Protein AF-A0A1J3E395-F1 (afdb_monomer_lite)

Foldseek 3Di:
DVQVVVCVVVVHDDDPVLLVLLVVVQVVCCVPPVDGPPCNDNVNDDDPVSVLVVLVVVVVVCVVPDDPVVVVVCVVVVHDSVVSND

Sequence (86 aa):
MPVLDHFAEANTVFDLQDVFQRLAFDVTLTLVTGYDSNSLSIEMPENEYAKAMDDAEEVAVVRHVKPMFLWKLQKWIGVGEEKKMT

Secondary structure (DSSP, 8-state):
-HHHHHHHHHT----HHHHHHHHHHHHHHHHHHS-----SSTT----HHHHHHHHHHHHHHHHHHS-HHHHHHHHHTT-SGGGGG-

InterPro domains:
  IPR036396 Cytochrome P450 superfamily [G3DSA:1.10.630.10] (1-86)
  IPR036396 Cytochrome P450 superfamily [SSF48264] (4-84)

Organism: Noccaea caerulescens (NCBI:txid107243)

pLDDT: mean 83.36, std 9.25, range [47.34, 94.75]

Structure (mmCIF, N/CA/C/O backbone):
data_AF-A0A1J3E395-F1
#
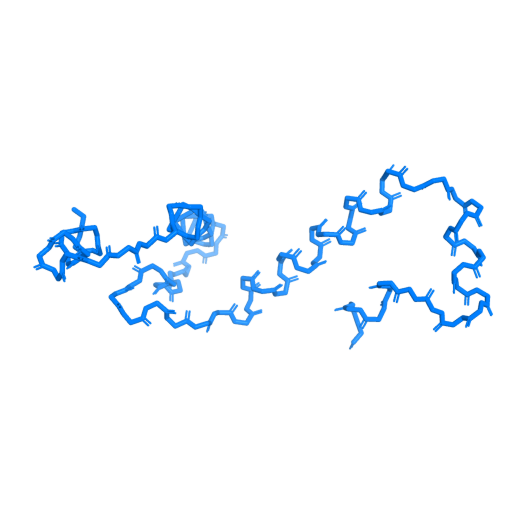_entry.id   AF-A0A1J3E395-F1
#
loop_
_atom_site.group_PDB
_atom_site.id
_atom_site.type_symbol
_atom_site.label_atom_id
_atom_site.label_alt_id
_atom_site.label_comp_id
_atom_site.label_asym_id
_atom_site.label_entity_id
_atom_site.label_seq_id
_atom_site.pdbx_PDB_ins_code
_atom_site.Cartn_x
_atom_site.Cartn_y
_atom_site.Cartn_z
_atom_site.occupancy
_atom_site.B_iso_or_equiv
_atom_site.auth_seq_id
_atom_site.auth_comp_id
_atom_site.auth_asym_id
_atom_site.auth_atom_id
_atom_site.pdbx_PDB_model_num
ATOM 1 N N . MET A 1 1 ? -11.294 -4.867 15.362 1.00 70.44 1 MET A N 1
ATOM 2 C CA . MET A 1 1 ? -10.276 -4.104 14.591 1.00 70.44 1 MET A CA 1
ATOM 3 C C . MET A 1 1 ? -10.966 -2.802 14.273 1.00 70.44 1 MET A C 1
ATOM 5 O O . MET A 1 1 ? -11.952 -2.887 13.555 1.00 70.44 1 MET A O 1
ATOM 9 N N . PRO A 1 2 ? -10.504 -1.644 14.770 1.00 83.94 2 PRO A N 1
ATOM 10 C CA . PRO A 1 2 ? -11.291 -0.407 14.737 1.00 83.94 2 PRO A CA 1
ATOM 11 C C . PRO A 1 2 ? -11.877 -0.064 13.358 1.00 83.94 2 PRO A C 1
ATOM 13 O O . PRO A 1 2 ? -13.020 0.359 13.268 1.00 83.94 2 PRO A O 1
ATOM 16 N N . VAL A 1 3 ? -11.130 -0.329 12.280 1.00 88.50 3 VAL A N 1
ATOM 17 C CA . VAL A 1 3 ? -11.578 -0.143 10.887 1.00 88.50 3 VAL A CA 1
ATOM 18 C C . VAL A 1 3 ? -12.719 -1.097 10.492 1.00 88.50 3 VAL A C 1
ATOM 20 O O . VAL A 1 3 ? -13.711 -0.664 9.917 1.00 88.50 3 VAL A O 1
ATOM 23 N N . LEU A 1 4 ? -12.625 -2.387 10.832 1.00 90.06 4 LEU A N 1
ATOM 24 C CA . LEU A 1 4 ? -13.687 -3.364 10.546 1.00 90.06 4 LEU A CA 1
ATOM 25 C C . LEU A 1 4 ? -14.934 -3.121 11.402 1.00 90.06 4 LEU A C 1
ATOM 27 O O . LEU A 1 4 ? -16.050 -3.265 10.911 1.00 90.06 4 LEU A O 1
ATOM 31 N N . ASP A 1 5 ? -14.734 -2.736 12.665 1.00 91.50 5 ASP A N 1
ATOM 32 C CA . ASP A 1 5 ? -15.820 -2.399 13.586 1.00 91.50 5 ASP A CA 1
ATOM 33 C C . ASP A 1 5 ? -16.574 -1.163 13.055 1.00 91.50 5 ASP A C 1
ATOM 35 O O . ASP A 1 5 ? -17.799 -1.177 12.967 1.00 91.50 5 ASP A O 1
ATOM 39 N N . HIS A 1 6 ? -15.846 -0.154 12.558 1.00 91.00 6 HIS A N 1
ATOM 40 C CA . HIS A 1 6 ? -16.421 1.018 11.896 1.00 91.00 6 HIS A CA 1
ATOM 41 C C . HIS A 1 6 ? -17.240 0.662 10.644 1.00 91.00 6 HIS A C 1
ATOM 43 O O . HIS A 1 6 ? -18.362 1.145 10.489 1.00 91.00 6 HIS A O 1
ATOM 49 N N . PHE A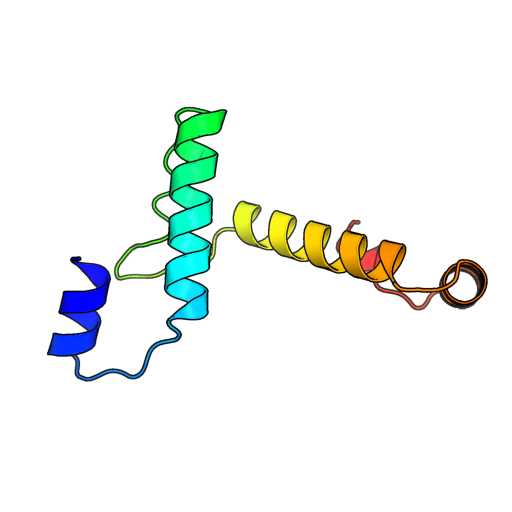 1 7 ? -16.725 -0.201 9.760 1.00 90.81 7 PHE A N 1
ATOM 50 C CA . PHE A 1 7 ? -17.480 -0.632 8.578 1.00 90.81 7 PHE A CA 1
ATOM 51 C C . PHE A 1 7 ? -18.739 -1.428 8.936 1.00 90.81 7 PHE A C 1
ATOM 53 O O . PHE A 1 7 ? -19.772 -1.264 8.282 1.00 90.81 7 PHE A O 1
ATOM 60 N N . ALA A 1 8 ? -18.674 -2.257 9.981 1.00 90.75 8 ALA A N 1
ATOM 61 C CA . ALA A 1 8 ? -19.822 -3.006 10.476 1.00 90.75 8 ALA A CA 1
ATOM 62 C C . ALA A 1 8 ? -20.897 -2.080 11.068 1.00 90.75 8 ALA A C 1
ATOM 64 O O . ALA A 1 8 ? -22.077 -2.242 10.761 1.00 90.75 8 ALA A O 1
ATOM 65 N N . GLU A 1 9 ? -20.501 -1.087 11.870 1.00 94.06 9 GLU A N 1
ATOM 66 C CA . GLU A 1 9 ? -21.411 -0.092 12.453 1.00 94.06 9 GLU A CA 1
ATOM 67 C C . GLU A 1 9 ? -22.065 0.797 11.391 1.00 94.06 9 GLU A C 1
ATOM 69 O O . GLU A 1 9 ? -23.265 1.065 11.452 1.00 94.06 9 GLU A O 1
ATOM 74 N N . ALA A 1 10 ? -21.293 1.227 10.392 1.00 92.12 10 ALA A N 1
ATOM 75 C CA . ALA A 1 10 ? -21.789 2.032 9.282 1.00 92.12 10 ALA A CA 1
ATOM 76 C C . ALA A 1 10 ? -22.595 1.212 8.250 1.00 92.12 10 ALA A C 1
ATOM 78 O O . ALA A 1 10 ? -23.245 1.793 7.380 1.00 92.12 10 ALA A O 1
ATOM 79 N N . ASN A 1 11 ? -22.590 -0.124 8.368 1.00 91.62 11 ASN A N 1
ATOM 80 C CA . ASN A 1 11 ? -23.195 -1.069 7.427 1.00 91.62 11 ASN A CA 1
ATOM 81 C C . ASN A 1 11 ? -22.761 -0.804 5.971 1.00 91.62 11 ASN A C 1
ATOM 83 O O . ASN A 1 11 ? -23.565 -0.837 5.034 1.00 91.62 11 ASN A O 1
ATOM 87 N N . THR A 1 12 ? -21.475 -0.494 5.800 1.00 89.81 12 THR A N 1
ATOM 88 C CA . THR A 1 12 ? -20.882 -0.104 4.518 1.00 89.81 12 THR A CA 1
ATOM 89 C C . THR A 1 12 ? -20.241 -1.314 3.853 1.00 89.81 12 THR A C 1
ATOM 91 O O . THR A 1 12 ? -19.575 -2.117 4.505 1.00 89.81 12 THR A O 1
ATOM 94 N N . VAL A 1 13 ? -20.395 -1.436 2.534 1.00 90.31 13 VAL A N 1
ATOM 95 C CA . VAL A 1 13 ? -19.609 -2.396 1.749 1.00 90.31 13 VAL A CA 1
ATOM 96 C C . VAL A 1 13 ? -18.180 -1.872 1.640 1.00 90.31 13 VAL A C 1
ATOM 98 O O . VAL A 1 13 ? -17.977 -0.710 1.294 1.00 90.31 13 VAL A O 1
ATOM 101 N N . PHE A 1 14 ? -17.204 -2.730 1.915 1.00 88.25 14 PHE A N 1
ATOM 102 C CA . PHE A 1 14 ? -15.783 -2.414 1.808 1.00 88.25 14 PHE A CA 1
ATOM 103 C C . PHE A 1 14 ? -15.041 -3.537 1.085 1.00 88.25 14 PHE A C 1
ATOM 105 O O . PHE A 1 14 ? -15.508 -4.679 1.037 1.00 88.25 14 PHE A O 1
ATOM 112 N N . ASP A 1 15 ? -13.884 -3.202 0.520 1.00 90.44 15 ASP A N 1
ATOM 113 C CA . ASP A 1 15 ? -13.010 -4.170 -0.129 1.00 90.44 15 ASP A CA 1
ATOM 114 C C . ASP A 1 15 ? -12.075 -4.809 0.906 1.00 90.44 15 ASP A C 1
ATOM 116 O O . ASP A 1 15 ? -11.222 -4.154 1.508 1.00 90.44 15 ASP A O 1
ATOM 120 N N . LEU A 1 16 ? -12.247 -6.111 1.134 1.00 91.88 16 LEU A N 1
ATOM 121 C CA . LEU A 1 16 ? -11.404 -6.860 2.061 1.00 91.88 16 LEU A CA 1
ATOM 122 C C . LEU A 1 16 ? -9.964 -7.002 1.539 1.00 91.88 16 LEU A C 1
ATOM 124 O O . LEU A 1 16 ? -9.036 -7.119 2.340 1.00 91.88 16 LEU A O 1
ATOM 128 N N . GLN A 1 17 ? -9.773 -6.977 0.218 1.00 92.00 17 GLN A N 1
ATOM 129 C CA . GLN A 1 17 ? -8.455 -7.029 -0.398 1.00 92.00 17 GLN A CA 1
ATOM 130 C C . GLN A 1 17 ? -7.655 -5.764 -0.066 1.00 92.00 17 GLN A C 1
ATOM 132 O O . GLN A 1 17 ? -6.532 -5.887 0.415 1.00 92.00 17 GLN A O 1
ATOM 137 N N . ASP A 1 18 ? -8.256 -4.578 -0.212 1.00 88.62 18 ASP A N 1
ATOM 138 C CA . ASP A 1 18 ? -7.623 -3.292 0.130 1.00 88.62 18 ASP A CA 1
ATOM 139 C C . ASP A 1 18 ? -7.225 -3.238 1.616 1.00 88.62 18 ASP A C 1
ATOM 141 O O . ASP A 1 18 ? -6.095 -2.891 1.964 1.00 88.62 18 ASP A O 1
ATOM 145 N N . VAL A 1 19 ? -8.109 -3.698 2.509 1.00 91.62 19 VAL A N 1
ATOM 146 C CA . VAL A 1 19 ? -7.814 -3.792 3.949 1.00 91.62 19 VAL A CA 1
ATOM 147 C C . VAL A 1 19 ? -6.608 -4.695 4.225 1.00 91.62 19 VAL A C 1
ATOM 149 O O . VAL A 1 19 ? -5.732 -4.331 5.013 1.00 91.62 19 VAL A O 1
ATOM 152 N N . PHE A 1 20 ? -6.539 -5.871 3.597 1.00 91.88 20 PHE A N 1
ATOM 153 C CA . PHE A 1 20 ? -5.416 -6.787 3.797 1.00 91.88 20 PHE A CA 1
ATOM 154 C C . PHE A 1 20 ? -4.119 -6.298 3.153 1.00 91.88 20 PHE A C 1
ATOM 156 O O . PHE A 1 20 ? -3.059 -6.498 3.746 1.00 91.88 20 PHE A O 1
ATOM 163 N N . GLN A 1 21 ? -4.182 -5.634 1.998 1.00 90.44 21 GLN A N 1
ATOM 164 C CA . GLN A 1 21 ? -3.010 -5.034 1.360 1.00 90.44 21 GLN A CA 1
ATOM 165 C C . GLN A 1 21 ? -2.418 -3.925 2.237 1.00 90.44 21 GLN A C 1
ATOM 167 O O . GLN A 1 21 ? -1.227 -3.972 2.544 1.00 90.44 21 GLN A O 1
ATOM 172 N N . ARG A 1 22 ? -3.247 -3.003 2.744 1.00 91.31 22 ARG A N 1
ATOM 173 C CA . ARG A 1 22 ? -2.813 -1.942 3.675 1.00 91.31 22 ARG A CA 1
ATOM 174 C C . ARG A 1 22 ? -2.232 -2.506 4.968 1.00 91.31 22 ARG A C 1
ATOM 176 O O . ARG A 1 22 ? -1.173 -2.070 5.411 1.00 91.31 22 ARG A O 1
ATOM 183 N N . LEU A 1 23 ? -2.864 -3.538 5.534 1.00 91.81 23 LEU A N 1
ATOM 184 C CA . LEU A 1 23 ? -2.334 -4.234 6.709 1.00 91.81 23 LEU A CA 1
ATOM 185 C C . LEU A 1 23 ? -0.952 -4.846 6.439 1.00 91.81 23 LEU A C 1
ATOM 187 O O . LEU A 1 23 ? -0.031 -4.673 7.236 1.00 91.81 23 LEU A O 1
ATOM 191 N N . ALA A 1 24 ? -0.805 -5.581 5.334 1.00 91.94 24 ALA A N 1
ATOM 192 C CA . ALA A 1 24 ? 0.455 -6.221 4.969 1.00 91.94 24 ALA A CA 1
ATOM 193 C C . ALA A 1 24 ? 1.561 -5.186 4.730 1.00 91.94 24 ALA A C 1
ATOM 195 O O . ALA A 1 24 ? 2.700 -5.386 5.161 1.00 91.94 24 ALA A O 1
ATOM 196 N N . PHE A 1 25 ? 1.213 -4.071 4.092 1.00 90.81 25 PHE A N 1
ATOM 197 C CA . PHE A 1 25 ? 2.114 -2.959 3.856 1.00 90.81 25 PHE A CA 1
ATOM 198 C C . PHE A 1 25 ? 2.572 -2.299 5.162 1.00 90.81 25 PHE A C 1
ATOM 200 O O . PHE A 1 25 ? 3.778 -2.225 5.385 1.00 90.81 25 PHE A O 1
ATOM 207 N N . ASP A 1 26 ? 1.659 -1.900 6.057 1.00 91.00 26 ASP A N 1
ATOM 208 C CA . ASP A 1 26 ? 2.018 -1.254 7.331 1.00 91.00 26 ASP A CA 1
ATOM 209 C C . ASP A 1 26 ? 2.885 -2.171 8.206 1.00 91.00 26 ASP A C 1
ATOM 211 O O . ASP A 1 26 ? 3.903 -1.738 8.755 1.00 91.00 26 ASP A O 1
ATOM 215 N N . VAL A 1 27 ? 2.545 -3.465 8.280 1.00 92.75 27 VAL A N 1
ATOM 216 C CA . VAL A 1 27 ? 3.352 -4.470 8.991 1.00 92.75 27 VAL A CA 1
ATOM 217 C C . VAL A 1 27 ? 4.745 -4.589 8.373 1.00 92.75 27 VAL A C 1
ATOM 219 O O . VAL A 1 27 ? 5.739 -4.568 9.097 1.00 92.75 27 VAL A O 1
ATOM 222 N N . THR A 1 28 ? 4.848 -4.690 7.047 1.00 91.12 28 THR A N 1
ATOM 223 C CA . THR A 1 28 ? 6.139 -4.829 6.356 1.00 91.12 28 THR A CA 1
ATOM 224 C C . THR A 1 28 ? 6.993 -3.575 6.508 1.00 91.12 28 THR A C 1
ATOM 226 O O . THR A 1 28 ? 8.175 -3.674 6.837 1.00 91.12 28 THR A O 1
ATOM 229 N N . LEU A 1 29 ? 6.407 -2.392 6.321 1.00 90.75 29 LEU A N 1
ATOM 230 C CA . LEU A 1 29 ? 7.102 -1.116 6.442 1.00 90.75 29 LEU A CA 1
ATOM 231 C C . LEU A 1 29 ? 7.624 -0.918 7.864 1.00 90.75 29 LEU A C 1
ATOM 233 O O . LEU A 1 29 ? 8.803 -0.602 8.045 1.00 90.75 29 LEU A O 1
ATOM 237 N N . THR A 1 30 ? 6.793 -1.216 8.863 1.00 93.00 30 THR A N 1
ATOM 238 C CA . THR A 1 30 ? 7.184 -1.171 10.274 1.00 93.00 30 THR A CA 1
ATOM 239 C C . THR A 1 30 ? 8.309 -2.163 10.566 1.00 93.00 30 THR A C 1
ATOM 241 O O . THR A 1 30 ? 9.282 -1.807 11.224 1.00 93.00 30 THR A O 1
ATOM 244 N N . LEU A 1 31 ? 8.239 -3.394 10.052 1.00 94.75 31 LEU A N 1
ATOM 245 C CA . LEU A 1 31 ? 9.281 -4.405 10.267 1.00 94.75 31 LEU A CA 1
ATOM 246 C C . LEU A 1 31 ? 10.620 -4.037 9.612 1.00 94.75 31 LEU A C 1
ATOM 248 O O . LEU A 1 31 ? 11.673 -4.281 10.198 1.00 94.75 31 LEU A O 1
ATOM 252 N N . VAL A 1 32 ? 10.593 -3.476 8.402 1.00 92.81 32 VAL A N 1
ATOM 253 C CA . VAL A 1 32 ? 11.805 -3.175 7.623 1.00 92.81 32 VAL A CA 1
ATOM 254 C C . VAL A 1 32 ? 12.444 -1.856 8.053 1.00 92.81 32 VAL A C 1
ATOM 256 O O . VAL A 1 32 ? 13.669 -1.744 8.076 1.00 92.81 32 VAL A O 1
ATOM 259 N N . THR A 1 33 ? 11.631 -0.850 8.376 1.00 90.94 33 THR A N 1
ATOM 260 C CA . THR A 1 33 ? 12.098 0.532 8.578 1.00 90.94 33 THR A CA 1
ATOM 261 C C . THR A 1 33 ? 11.862 1.065 9.989 1.00 90.94 33 THR A C 1
ATOM 263 O O . THR A 1 33 ? 12.447 2.079 10.361 1.00 90.94 33 THR A O 1
ATOM 266 N N . GLY A 1 34 ? 11.011 0.408 10.781 1.00 90.62 34 GLY A N 1
ATOM 267 C CA . GLY A 1 34 ? 10.531 0.919 12.066 1.00 90.62 34 GLY A CA 1
ATOM 268 C C . GLY A 1 34 ? 9.491 2.039 11.950 1.00 90.62 34 GLY A C 1
ATOM 269 O O . GLY A 1 34 ? 9.032 2.527 12.980 1.00 90.62 34 GLY A O 1
ATOM 270 N N . TYR A 1 35 ? 9.130 2.460 10.733 1.00 87.81 35 TYR A N 1
ATOM 271 C CA . TYR A 1 35 ? 8.141 3.504 10.477 1.00 87.81 35 TYR A CA 1
ATOM 272 C C . TYR A 1 35 ? 6.768 2.895 10.182 1.00 87.81 35 TYR A C 1
ATOM 274 O O . TYR A 1 35 ? 6.642 2.042 9.305 1.00 87.81 35 TYR A O 1
ATOM 282 N N . ASP A 1 36 ? 5.750 3.368 10.898 1.00 85.75 36 ASP A N 1
ATOM 283 C CA . ASP A 1 36 ? 4.351 3.026 10.656 1.00 85.75 36 ASP A CA 1
ATOM 284 C C . ASP A 1 36 ? 3.700 4.138 9.829 1.00 85.75 36 ASP A C 1
ATOM 286 O O . ASP A 1 36 ? 3.652 5.295 10.258 1.00 85.75 36 ASP A O 1
ATOM 290 N N . SER A 1 37 ? 3.225 3.793 8.631 1.00 82.88 37 SER A N 1
ATOM 291 C CA . SER A 1 37 ? 2.535 4.757 7.776 1.00 82.88 37 SER A CA 1
ATOM 292 C C . SER A 1 37 ? 1.075 4.961 8.163 1.00 82.88 37 SER A C 1
ATOM 294 O O . SER A 1 37 ? 0.462 5.923 7.700 1.00 82.88 37 SER A O 1
ATOM 296 N N . ASN A 1 38 ? 0.533 4.078 9.011 1.00 85.25 38 ASN A N 1
ATOM 297 C CA . ASN A 1 38 ? -0.861 4.065 9.431 1.00 85.25 38 ASN A CA 1
ATOM 298 C C . ASN A 1 38 ? -1.825 4.155 8.230 1.00 85.25 38 ASN A C 1
ATOM 300 O O . ASN A 1 38 ? -2.829 4.876 8.256 1.00 85.25 38 ASN A O 1
ATOM 304 N N . SER A 1 39 ? -1.483 3.450 7.142 1.00 85.75 39 SER A N 1
ATOM 305 C CA . SER A 1 39 ? -2.285 3.411 5.916 1.00 85.75 39 SER A CA 1
ATOM 306 C C . SER A 1 39 ? -3.643 2.750 6.154 1.00 85.75 39 SER A C 1
ATOM 308 O O . SER A 1 39 ? -4.631 3.113 5.511 1.00 85.75 39 SER A O 1
ATOM 310 N N . LEU A 1 40 ? -3.716 1.815 7.106 1.00 88.75 40 LEU A N 1
ATOM 311 C CA . LEU A 1 40 ? -4.951 1.199 7.572 1.00 88.75 40 LEU A CA 1
ATOM 312 C C . LEU A 1 40 ? -5.575 2.012 8.719 1.00 88.75 40 LEU A C 1
ATOM 314 O O . LEU A 1 40 ? -5.449 1.676 9.897 1.00 88.75 40 LEU A O 1
ATOM 318 N N . SER A 1 41 ? -6.309 3.063 8.365 1.00 88.94 41 SER A N 1
ATOM 319 C CA . SER A 1 41 ? -7.066 3.902 9.304 1.00 88.94 41 SER A CA 1
ATOM 320 C C . SER A 1 41 ? -8.503 4.112 8.822 1.00 88.94 41 SER A C 1
ATOM 322 O O . SER A 1 41 ? -8.830 3.767 7.696 1.00 88.94 41 SER A O 1
ATOM 324 N N . ILE A 1 42 ? -9.388 4.665 9.662 1.00 86.00 42 ILE A N 1
ATOM 325 C CA . ILE A 1 42 ? -10.806 4.887 9.299 1.00 86.00 42 ILE A CA 1
ATOM 326 C C . ILE A 1 42 ? -10.940 5.753 8.034 1.00 86.00 42 ILE A C 1
ATOM 328 O O . ILE A 1 42 ? -11.819 5.515 7.212 1.00 86.00 42 ILE A O 1
ATOM 332 N N . GLU A 1 43 ? -10.052 6.733 7.865 1.00 83.44 43 GLU A N 1
ATOM 333 C CA . GLU A 1 43 ? -10.042 7.635 6.708 1.00 83.44 43 GLU A CA 1
ATOM 334 C C . GLU A 1 43 ? -9.449 6.982 5.447 1.00 83.44 43 GLU A C 1
ATOM 336 O O . GLU A 1 43 ? -9.648 7.502 4.352 1.00 83.44 43 GLU A O 1
ATOM 341 N N . MET A 1 44 ? -8.745 5.848 5.591 1.00 83.06 44 MET A N 1
ATOM 342 C CA . MET A 1 44 ? -8.081 5.100 4.514 1.00 83.06 44 MET A CA 1
ATOM 343 C C . MET A 1 44 ? -7.332 6.009 3.513 1.00 83.06 44 MET A C 1
ATOM 345 O O . MET A 1 44 ? -7.538 5.881 2.298 1.00 83.06 44 MET A O 1
ATOM 349 N N . PRO A 1 45 ? -6.449 6.923 3.973 1.00 81.88 45 PRO A N 1
ATOM 350 C CA . PRO A 1 45 ? -5.772 7.865 3.088 1.00 81.88 45 PRO A CA 1
ATOM 351 C C . PRO A 1 45 ? -4.940 7.126 2.036 1.00 81.88 45 PRO A C 1
ATOM 353 O O . PRO A 1 45 ? -4.419 6.036 2.289 1.00 81.88 45 PRO A O 1
ATOM 356 N N . GLU A 1 46 ? -4.831 7.707 0.843 1.00 79.19 46 GLU A N 1
ATOM 357 C CA . GLU A 1 46 ? -3.966 7.170 -0.206 1.00 79.19 46 GLU A CA 1
ATOM 358 C C . GLU A 1 46 ? -2.502 7.319 0.229 1.00 79.19 46 GLU A C 1
ATOM 360 O O . GLU A 1 46 ? -2.074 8.389 0.667 1.00 79.19 46 GLU A O 1
ATOM 365 N N . ASN A 1 47 ? -1.739 6.230 0.143 1.00 81.94 47 ASN A N 1
ATOM 366 C CA . ASN A 1 47 ? -0.321 6.230 0.469 1.00 81.94 47 ASN A CA 1
ATOM 367 C C . ASN A 1 47 ? 0.490 6.121 -0.827 1.00 81.94 47 ASN A C 1
ATOM 369 O O . ASN A 1 47 ? 0.547 5.060 -1.446 1.00 81.94 47 ASN A O 1
ATOM 373 N N . GLU A 1 48 ? 1.144 7.217 -1.213 1.00 82.31 48 GLU A N 1
ATOM 374 C CA . GLU A 1 48 ? 1.967 7.300 -2.429 1.00 82.31 48 GLU A CA 1
ATOM 375 C C . GLU A 1 48 ? 3.078 6.237 -2.476 1.00 82.31 48 GLU A C 1
ATOM 377 O O . GLU A 1 48 ? 3.416 5.739 -3.547 1.00 82.31 48 GLU A O 1
ATOM 382 N N . TYR A 1 49 ? 3.633 5.842 -1.323 1.00 79.25 49 TYR A N 1
ATOM 383 C CA . TYR A 1 49 ? 4.644 4.784 -1.269 1.00 79.25 49 TYR A CA 1
ATOM 384 C C . TYR A 1 49 ? 4.036 3.398 -1.510 1.00 79.25 49 TYR A C 1
ATOM 386 O O . TYR A 1 49 ? 4.623 2.603 -2.243 1.00 79.25 49 TYR A O 1
ATOM 394 N N . ALA A 1 50 ? 2.856 3.120 -0.946 1.00 82.44 50 ALA A N 1
ATOM 395 C CA . ALA A 1 50 ? 2.124 1.879 -1.221 1.00 82.44 50 ALA A CA 1
ATOM 396 C C . ALA A 1 50 ? 1.777 1.772 -2.710 1.00 82.44 50 ALA A C 1
ATOM 398 O O . ALA A 1 50 ? 2.084 0.770 -3.348 1.00 82.44 50 ALA A O 1
ATOM 399 N N . LYS A 1 51 ? 1.258 2.857 -3.289 1.00 84.25 51 LYS A N 1
ATOM 400 C CA . LYS A 1 51 ? 0.922 2.938 -4.712 1.00 84.25 51 LYS A CA 1
ATOM 401 C C . LYS A 1 51 ? 2.130 2.713 -5.619 1.00 84.25 51 LYS A C 1
ATOM 403 O O . LYS A 1 51 ? 2.056 1.934 -6.562 1.00 84.25 51 LYS A O 1
ATOM 408 N N . ALA A 1 52 ? 3.264 3.341 -5.306 1.00 86.50 52 ALA A N 1
ATOM 409 C CA . ALA A 1 52 ? 4.497 3.134 -6.060 1.00 86.50 52 ALA A CA 1
ATOM 410 C C . ALA A 1 52 ? 5.003 1.681 -5.976 1.00 86.50 52 ALA A C 1
ATOM 412 O O . ALA A 1 52 ? 5.594 1.181 -6.934 1.00 86.50 52 ALA A O 1
ATOM 413 N N . MET A 1 53 ? 4.785 1.000 -4.845 1.00 83.25 53 MET A N 1
ATOM 414 C CA . MET A 1 53 ? 5.115 -0.420 -4.696 1.00 83.25 53 MET A CA 1
ATOM 415 C C . MET A 1 53 ? 4.183 -1.317 -5.510 1.00 83.25 53 MET A C 1
ATOM 417 O O . MET A 1 53 ? 4.684 -2.199 -6.206 1.00 83.25 53 MET A O 1
ATOM 421 N N . ASP A 1 54 ? 2.877 -1.052 -5.496 1.00 84.94 54 ASP A N 1
ATOM 422 C CA . ASP A 1 54 ? 1.897 -1.778 -6.312 1.00 84.94 54 ASP A CA 1
ATOM 423 C C . ASP A 1 54 ? 2.197 -1.616 -7.815 1.00 84.94 54 ASP A C 1
ATOM 425 O O . ASP A 1 54 ? 2.250 -2.602 -8.553 1.00 84.94 54 ASP A O 1
ATOM 429 N N . ASP A 1 55 ? 2.498 -0.392 -8.270 1.00 85.69 55 ASP A N 1
ATOM 430 C CA . ASP A 1 55 ? 2.912 -0.117 -9.654 1.00 85.69 55 ASP A CA 1
ATOM 431 C C . ASP A 1 55 ? 4.201 -0.878 -10.016 1.00 85.69 55 ASP A C 1
ATOM 433 O O . ASP A 1 55 ? 4.346 -1.429 -11.116 1.00 85.69 55 ASP A O 1
ATOM 437 N N . ALA A 1 56 ? 5.166 -0.933 -9.092 1.00 85.00 56 ALA A N 1
ATOM 438 C CA . ALA A 1 56 ? 6.410 -1.662 -9.304 1.00 85.00 56 ALA A CA 1
ATOM 439 C C . ALA A 1 56 ? 6.185 -3.179 -9.391 1.00 85.00 56 ALA A C 1
ATOM 441 O O . ALA A 1 56 ? 6.794 -3.835 -10.248 1.00 85.00 56 ALA A O 1
ATOM 442 N N . GLU A 1 57 ? 5.314 -3.727 -8.541 1.00 83.69 57 GLU A N 1
ATOM 443 C CA . GLU A 1 57 ? 4.912 -5.132 -8.554 1.00 83.69 57 GLU A CA 1
ATOM 444 C C . GLU A 1 57 ? 4.198 -5.489 -9.860 1.00 83.69 57 GLU A C 1
ATOM 446 O O . GLU A 1 57 ? 4.587 -6.457 -10.519 1.00 83.69 57 GLU A O 1
ATOM 451 N N . GLU A 1 58 ? 3.229 -4.681 -10.299 1.00 84.69 58 GLU A N 1
ATOM 452 C CA . GLU A 1 58 ? 2.499 -4.903 -11.549 1.00 84.69 58 GLU A CA 1
ATOM 453 C C . GLU A 1 58 ? 3.468 -4.981 -12.735 1.00 84.69 58 GLU A C 1
ATOM 455 O O . GLU A 1 58 ? 3.457 -5.942 -13.514 1.00 84.69 58 GLU A O 1
ATOM 460 N N . VAL A 1 59 ? 4.392 -4.023 -12.838 1.00 83.44 59 VAL A N 1
ATOM 461 C CA . VAL A 1 59 ? 5.387 -4.030 -13.914 1.00 83.44 59 VAL A CA 1
ATOM 462 C C . VAL A 1 59 ? 6.343 -5.222 -13.785 1.00 83.44 59 VAL A C 1
ATOM 464 O O . VAL A 1 59 ? 6.753 -5.786 -14.807 1.00 83.44 59 VAL A O 1
ATOM 467 N N . ALA A 1 60 ? 6.710 -5.642 -12.571 1.00 82.88 60 ALA A N 1
ATOM 468 C CA . ALA A 1 60 ? 7.541 -6.827 -12.357 1.00 82.88 60 ALA A CA 1
ATOM 469 C C . ALA A 1 60 ? 6.837 -8.109 -12.831 1.00 82.88 60 ALA A C 1
ATOM 471 O O . ALA A 1 60 ? 7.435 -8.896 -13.571 1.00 82.88 60 ALA A O 1
ATOM 472 N N . VAL A 1 61 ? 5.558 -8.281 -12.490 1.00 85.00 61 VAL A N 1
ATOM 473 C CA . VAL A 1 61 ? 4.723 -9.404 -12.939 1.00 85.00 61 VAL A CA 1
ATOM 474 C C . VAL A 1 61 ? 4.597 -9.397 -14.459 1.00 85.00 61 VAL A C 1
ATOM 476 O O . VAL A 1 61 ? 4.853 -10.408 -15.116 1.00 85.00 61 VAL A O 1
ATOM 479 N N . VAL A 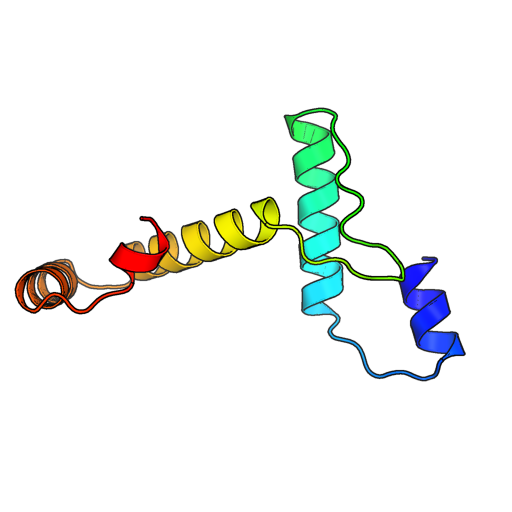1 62 ? 4.284 -8.245 -15.051 1.00 79.81 62 VAL A N 1
ATOM 480 C CA . VAL A 1 62 ? 4.136 -8.106 -16.503 1.00 79.81 62 VAL A CA 1
ATOM 481 C C . VAL A 1 62 ? 5.440 -8.422 -17.232 1.00 79.81 62 VAL A C 1
ATOM 483 O O . VAL A 1 62 ? 5.408 -9.110 -18.255 1.00 79.81 62 VAL A O 1
ATOM 486 N N . ARG A 1 63 ? 6.592 -7.986 -16.709 1.00 78.50 63 ARG A N 1
ATOM 487 C CA . ARG A 1 63 ? 7.912 -8.357 -17.249 1.00 78.50 63 ARG A CA 1
ATOM 488 C C . ARG A 1 63 ? 8.189 -9.851 -17.136 1.00 78.50 63 ARG A C 1
ATOM 490 O O . ARG A 1 63 ? 8.798 -10.410 -18.042 1.00 78.50 63 ARG A O 1
ATOM 497 N N . HIS A 1 64 ? 7.775 -10.485 -16.042 1.00 79.94 64 HIS A N 1
ATOM 498 C CA . HIS A 1 64 ? 8.015 -11.907 -15.821 1.00 79.94 64 HIS A CA 1
ATOM 499 C C . HIS A 1 64 ? 7.146 -12.793 -16.726 1.00 79.94 64 HIS A C 1
ATOM 501 O O . HIS A 1 64 ? 7.608 -13.820 -17.220 1.00 79.94 64 HIS A O 1
ATOM 507 N N . VAL A 1 65 ? 5.900 -12.384 -16.974 1.00 83.88 65 VAL A N 1
ATOM 508 C CA . VAL A 1 65 ? 4.925 -13.163 -17.750 1.00 83.88 65 VAL A CA 1
ATOM 509 C C . VAL A 1 65 ? 5.039 -12.905 -19.256 1.00 83.88 65 VAL A C 1
ATOM 511 O O . VAL A 1 65 ? 4.821 -13.819 -20.056 1.00 83.88 65 VAL A O 1
ATOM 514 N N . LYS A 1 66 ? 5.370 -11.680 -19.688 1.00 77.75 66 LYS A N 1
ATOM 515 C CA . LYS A 1 66 ? 5.432 -11.359 -21.121 1.00 77.75 66 LYS A CA 1
ATOM 516 C C . LYS A 1 66 ? 6.708 -11.899 -21.779 1.00 77.75 66 LYS A C 1
ATOM 518 O O . LYS A 1 66 ? 7.815 -11.582 -21.349 1.00 77.75 66 LYS A O 1
ATOM 523 N N . PRO A 1 67 ? 6.587 -12.594 -22.925 1.00 78.31 67 PRO A N 1
ATOM 524 C CA . PRO A 1 67 ? 7.727 -12.906 -23.776 1.00 78.31 67 PRO A CA 1
ATOM 525 C C . PRO A 1 67 ? 8.519 -11.653 -24.178 1.00 78.31 67 PRO A C 1
ATOM 527 O O . PRO A 1 67 ? 7.949 -10.660 -24.638 1.00 78.31 67 PRO A O 1
ATOM 530 N N . MET A 1 68 ? 9.852 -11.736 -24.110 1.00 75.50 68 MET A N 1
ATOM 531 C CA . MET A 1 68 ? 10.784 -10.629 -24.391 1.00 75.50 68 MET A CA 1
ATOM 532 C C . MET A 1 68 ? 10.563 -9.920 -25.739 1.00 75.50 68 MET A C 1
ATOM 534 O O . MET A 1 68 ? 10.905 -8.745 -25.882 1.00 75.50 68 MET A O 1
ATOM 538 N N . PHE A 1 69 ? 10.010 -10.602 -26.747 1.00 77.19 69 PHE A N 1
ATOM 539 C CA . PHE A 1 69 ? 9.742 -9.985 -28.049 1.00 77.19 69 PHE A CA 1
ATOM 540 C C . PHE A 1 69 ? 8.579 -8.979 -27.997 1.00 77.19 69 PHE A C 1
ATOM 542 O O . PHE A 1 69 ? 8.670 -7.929 -28.630 1.00 77.19 69 PHE A O 1
ATOM 549 N N . LEU A 1 70 ? 7.524 -9.259 -27.218 1.00 79.56 70 LEU A N 1
ATOM 550 C CA . LEU A 1 70 ? 6.385 -8.347 -27.050 1.00 79.56 70 LEU A CA 1
ATOM 551 C C . LEU A 1 70 ? 6.821 -7.080 -26.324 1.00 79.56 70 LEU A C 1
ATOM 553 O O . LEU A 1 70 ? 6.435 -5.984 -26.715 1.00 79.56 70 LEU A O 1
ATOM 557 N N . TRP A 1 71 ? 7.691 -7.231 -25.328 1.00 75.06 71 TRP A N 1
ATOM 558 C CA . TRP A 1 71 ? 8.291 -6.112 -24.611 1.00 75.06 71 TRP A CA 1
ATOM 559 C C . TRP A 1 71 ? 9.101 -5.197 -25.542 1.00 75.06 71 TRP A C 1
ATOM 561 O O . TRP A 1 71 ? 8.895 -3.986 -25.574 1.00 75.06 71 TRP A O 1
ATOM 571 N N . LYS A 1 72 ? 9.976 -5.775 -26.380 1.00 75.12 72 LYS A N 1
ATOM 572 C CA . LYS A 1 72 ? 10.743 -5.013 -27.383 1.00 75.12 72 LYS A CA 1
ATOM 573 C C . LYS A 1 72 ? 9.839 -4.292 -28.384 1.00 75.12 72 LYS A C 1
ATOM 575 O O . LYS A 1 72 ? 10.142 -3.160 -28.754 1.00 75.12 72 LYS A O 1
ATOM 580 N N . LEU A 1 73 ? 8.744 -4.928 -28.803 1.00 80.94 73 LEU A N 1
ATOM 581 C CA . LEU A 1 73 ? 7.775 -4.328 -29.716 1.00 80.94 73 LEU A CA 1
ATOM 582 C C . LEU A 1 73 ? 7.054 -3.140 -29.065 1.00 80.94 73 LEU A C 1
ATOM 584 O O . LEU A 1 73 ? 7.001 -2.076 -29.671 1.00 80.94 73 LEU A O 1
ATOM 588 N N . GLN A 1 74 ? 6.575 -3.300 -27.827 1.00 78.69 74 GLN A N 1
ATOM 589 C CA . GLN A 1 74 ? 5.942 -2.248 -27.020 1.00 78.69 74 GLN A CA 1
ATOM 590 C C . GLN A 1 74 ? 6.867 -1.036 -26.826 1.00 78.69 74 GLN A C 1
ATOM 592 O O . GLN A 1 74 ? 6.478 0.106 -27.084 1.00 78.69 74 GLN A O 1
ATOM 597 N N . LYS A 1 75 ? 8.136 -1.289 -26.486 1.00 76.56 75 LYS A N 1
ATOM 598 C CA . LYS A 1 75 ? 9.164 -0.250 -26.374 1.00 76.56 75 LYS A CA 1
ATOM 599 C C . LYS A 1 75 ? 9.425 0.474 -27.699 1.00 76.56 75 LYS A C 1
ATOM 601 O O . LYS A 1 75 ? 9.601 1.688 -27.701 1.00 76.56 75 LYS A O 1
ATOM 606 N N . TRP A 1 76 ? 9.428 -0.248 -28.822 1.00 79.88 76 TRP A N 1
ATOM 607 C CA . TRP A 1 76 ? 9.665 0.329 -30.151 1.00 79.88 76 TRP A CA 1
ATOM 608 C C . TRP A 1 76 ? 8.535 1.259 -30.611 1.00 79.88 76 TRP A C 1
ATOM 610 O O . TRP A 1 76 ? 8.808 2.315 -31.174 1.00 79.88 76 TRP A O 1
ATOM 620 N N . ILE A 1 77 ? 7.280 0.909 -30.321 1.00 83.25 77 ILE A N 1
ATOM 621 C CA . ILE A 1 77 ? 6.106 1.733 -30.660 1.00 83.25 77 ILE A CA 1
ATOM 622 C C . ILE A 1 77 ? 5.792 2.814 -29.606 1.00 83.25 77 ILE A C 1
ATOM 624 O O . ILE A 1 77 ? 4.835 3.565 -29.770 1.00 83.25 77 ILE A O 1
ATOM 628 N N . GLY A 1 78 ? 6.574 2.905 -28.522 1.00 73.25 78 GLY A N 1
ATOM 629 C CA . GLY A 1 78 ? 6.396 3.906 -27.461 1.00 73.25 78 GLY A CA 1
ATOM 630 C C . GLY A 1 78 ? 5.153 3.703 -26.580 1.00 73.25 78 GLY A C 1
ATOM 631 O O . GLY A 1 78 ? 4.716 4.642 -25.903 1.00 73.25 78 GLY A O 1
ATOM 632 N N . VAL A 1 79 ? 4.584 2.493 -26.582 1.00 73.25 79 VAL A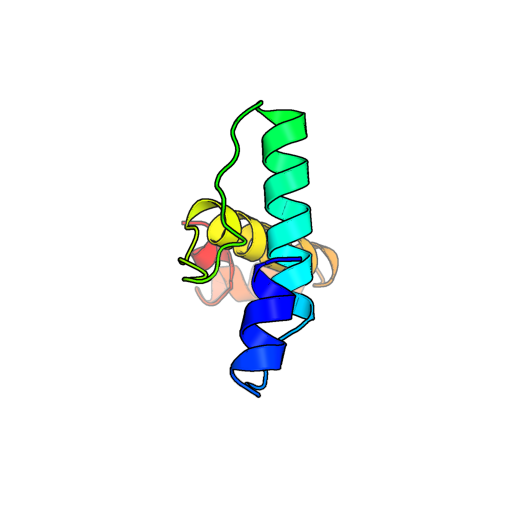 N 1
ATOM 633 C CA . VAL A 1 79 ? 3.371 2.116 -25.842 1.00 73.25 79 VAL A CA 1
ATOM 634 C C . VAL A 1 79 ? 3.722 1.017 -24.854 1.00 73.25 79 VAL A C 1
ATOM 636 O O . VAL A 1 79 ? 4.104 -0.074 -25.262 1.00 73.25 79 VAL A O 1
ATOM 639 N N . GLY A 1 80 ? 3.550 1.258 -23.559 1.00 66.81 80 GLY A N 1
ATOM 640 C CA . GLY A 1 80 ? 3.785 0.225 -22.559 1.00 66.81 80 GLY A CA 1
ATOM 641 C C . GLY A 1 80 ? 3.796 0.755 -21.136 1.00 66.81 80 GLY A C 1
ATOM 642 O O . GLY A 1 80 ? 3.953 1.951 -20.898 1.00 66.81 80 GLY A O 1
ATOM 643 N N . GLU A 1 81 ? 3.662 -0.175 -20.197 1.00 65.06 81 GLU A N 1
ATOM 644 C CA . GLU A 1 81 ? 3.629 0.098 -18.756 1.00 65.06 81 GLU A CA 1
ATOM 645 C C . GLU A 1 81 ? 4.981 0.523 -18.181 1.00 65.06 81 GLU A C 1
ATOM 647 O O . GLU A 1 81 ? 5.061 0.941 -17.036 1.00 65.06 81 GLU A O 1
ATOM 652 N N . GLU A 1 82 ? 6.039 0.522 -19.000 1.00 61.75 82 GLU A N 1
ATOM 653 C CA . GLU A 1 82 ? 7.338 1.114 -18.660 1.00 61.75 82 GLU A CA 1
ATOM 654 C C . GLU A 1 82 ? 7.227 2.576 -18.195 1.00 61.75 82 GLU A C 1
ATOM 656 O O . GLU A 1 82 ? 8.069 3.026 -17.425 1.00 61.75 82 GLU A O 1
ATOM 661 N N . LYS A 1 83 ? 6.180 3.300 -18.620 1.00 59.50 83 LYS A N 1
ATOM 662 C CA . LYS A 1 83 ? 5.923 4.687 -18.204 1.00 59.50 83 LYS A CA 1
ATOM 663 C C . LYS A 1 83 ? 5.408 4.830 -16.769 1.00 59.50 83 LYS A C 1
ATOM 665 O O . LYS A 1 83 ? 5.502 5.927 -16.247 1.00 59.50 83 LYS A O 1
ATOM 670 N N . LYS A 1 84 ? 4.882 3.770 -16.140 1.00 61.38 84 LYS A N 1
ATOM 671 C CA . LYS A 1 84 ? 4.442 3.819 -14.731 1.00 61.38 84 LYS A CA 1
ATOM 672 C C . LYS A 1 84 ? 5.627 3.925 -13.753 1.00 61.38 84 LYS A C 1
ATOM 674 O O . LYS A 1 84 ? 5.445 4.332 -12.620 1.00 61.38 84 LYS A O 1
ATOM 679 N N . MET A 1 85 ? 6.847 3.595 -14.196 1.00 53.31 85 MET A N 1
ATOM 680 C CA . MET A 1 85 ? 8.082 3.689 -13.397 1.00 53.31 85 MET A CA 1
ATOM 681 C C . MET A 1 85 ? 8.920 4.964 -13.661 1.00 53.31 85 MET A C 1
ATOM 683 O O . MET A 1 85 ? 10.077 5.009 -13.243 1.00 53.31 85 MET A O 1
ATOM 687 N N . THR A 1 86 ? 8.422 5.948 -14.424 1.00 47.34 86 THR A N 1
ATOM 688 C CA . THR A 1 86 ? 9.145 7.206 -14.731 1.00 47.34 86 THR A CA 1
ATOM 689 C C . THR A 1 86 ? 8.417 8.392 -14.130 1.00 47.34 86 THR A C 1
ATOM 691 O O . THR A 1 86 ? 9.107 9.253 -13.545 1.00 47.34 86 THR A O 1
#

Radius of gyration: 17.32 Å; chains: 1; bounding box: 35×21×45 Å

=== Feature glossary ===
The record interleaves many kinds of information about one protein. Here is each kind framed as the question it answers.

Q: What does the local fold look like, residue by residue?
A: The Foldseek 3Di string encodes local tertiary geometry as a 20-letter alphabet — one character per residue — derived from the relative positions of nearby Cα atoms. Unlike the amino-acid sequence, 3Di is a direct function of the 3D structure, so two proteins with the same fold have similar 3Di strings even at low sequence identity.

Q: Which residues are in helices, strands, or loops?
A: The SS8 string is DSSP's per-residue secondary-structure call. α-helix (H) means an i→i+4 H-bond ladder; β-strand (E) means the residue participates in a β-sheet; 3₁₀ (G) and π (I) are tighter and wider helices; T/S are turns/bends; '-' is loop.

Q: How big and how 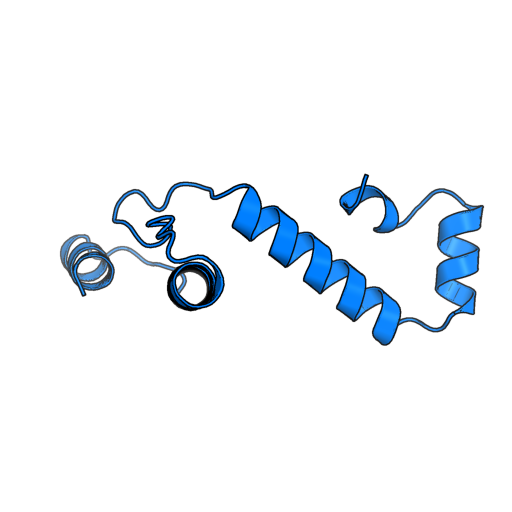compact is the whole molecule?
A: Radius of gyration (Rg) is the root-mean-square distance of Cα atoms from their centroid — a single number for overall size and compactness. A globular domain of N residues has Rg ≈ 2.2·N^0.38 Å; an extended or disordered chain has a much larger Rg. The Cα contact count is the number of residue pairs whose Cα atoms are within 8 Å and are more than four positions apart in sequence — a standard proxy for tertiary packing density. The bounding box is the smallest axis-aligned box enclosing all Cα atoms.

Q: Where is each backbone atom in 3D?
A: Structure coordinates are given as an mmCIF _atom_site loop: one row per atom with element, residue name, chain id, sequence number, and x/y/z position in Å. Only the four main-chain atoms per residue are included here; side chains are omitted to keep the record compact.

Q: What is the amino-acid chain?
A: Primary structure: the covalent order of the twenty standard amino acids along the backbone. Two proteins with the same sequence will (almost always) fold to the same structure; two with 30% identity often share a fold but not the details.

Q: What if only a Cα trace is available?
A: Three-state secondary structure (P-SEA) collapses the eight DSSP classes into helix (a), strand (b), and coil (c). P-SEA assigns these from Cα geometry alone — distances and angles — without requiring backbone oxygens, so it works on any Cα trace.

Q: What family and function is it annotated with?
A: Database cross-references. InterPro integrates a dozen domain/family signature databases into unified entries with residue-range hits. GO terms attach function/process/location labels with evidence codes. CATH codes position the fold in a four-level structural taxonomy. Organism is the NCBI-taxonomy species name.

Q: How confident is the AlphaFold model at each residue?
A: pLDDT is the predicted lDDT-Cα score: AlphaFold's confidence that the local environment of each residue (all inter-atomic distances within 15 Å) is correctly placed. It is a per-residue number between 0 and 100, with higher meaning more reliable.

Q: How mobile is each atom in the crystal?
A: B-factor (Debye–Waller factor) reflects atomic displacement in the crystal lattice. It is an experimental observable (units Å²), not a prediction; low values mean the atom is pinned down, high values mean it moves or is heterogeneous across the crystal.

Q: Which residues are buried vs exposed?
A: SASA measures how much of the protein is reachable by solvent. It is computed by rolling a water-sized probe over the atomic surface and summing the exposed area (Å²). Per-residue SASA distinguishes core (buried, low SASA) from surface (exposed, high SASA) residues; total SASA is a whole-molecule size measure.

Q: What do the diagnostic plots show?
A: Plot images: a contact map (which residues are close in 3D, as an N×N binary image), a Ramachandran scatter (backbone torsion angles, revealing secondary-structure composition at a glance), and — for AlphaFold structures — a PAE heatmap (pairwise prediction confidence).

Q: What known structures does this most resemble?
A: The Foldseek neighbor list gives th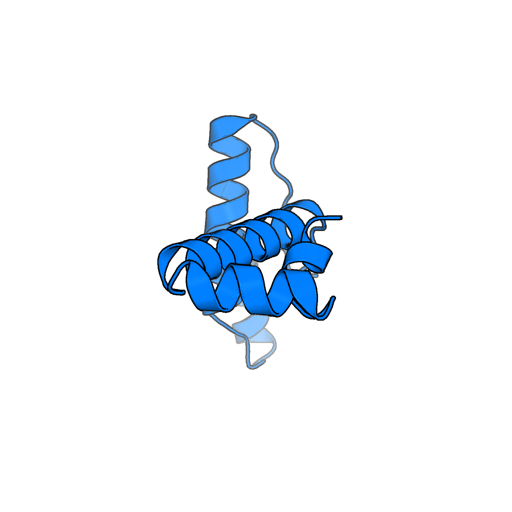e closest experimentally determined structures in the PDB, ranked by structural alignment. TM-score near 1 means near-identical fold; near 0.3 means only rough topology match. This is how one finds what a novel AlphaFold prediction most resembles in the solved-structure universe.

Q: Are the domains correctly placed relative to each other?
A: Predicted aligned error is AlphaFold's pairwise confidence. Unlike pLDDT (per-residue), PAE is per-residue-pair and captures whether two parts of the structure are correctly placed relative to each other. Units are ångströms of expected positional error.

Q: What do the rendered images show?
A: Structure images are PyMOL renders from six orthogonal camera directions. Cartoon representation draws helices as coils and strands as arrows; sticks shows the backbone as bonds; surface shows the solvent-excluded envelope. Rainbow coloring maps sequence position to hue (blue→red, N→C); chain coloring assigns a distinct color per polypeptide.

Q: What are the backbone torsion angles?
A: φ (phi) and ψ (psi) are the two rotatable backbone dihedrals per residue: φ is the C(i-1)–N–Cα–C torsion, ψ is the N–Cα–C–N(i+1) torsion, both in degrees on (−180°, 180°]. α-helical residues cluster near (−60°, −45°); β-strand residues near (−120°, +130°). A Ramachandran plot is simply a scatter of (φ, ψ) for every residue.